Protein AF-A0A1M5KFP4-F1 (afdb_monomer_lite)

Radius of gyration: 15.13 Å; chains: 1; bounding box: 34×23×42 Å

Secondary structure (DSSP, 8-state):
--SS-HHHHHHHHHHHHHHHHTTT---HHHHHHHHHHHHHHHHHHHHHHHHHHHHHHHHH--

pLDDT: mean 85.38, std 12.46, range [49.53, 96.25]

Organism: NCBI:txid1123382

Structure (mmCIF, N/CA/C/O backbone):
data_AF-A0A1M5KFP4-F1
#
_entry.id   AF-A0A1M5KFP4-F1
#
loop_
_atom_site.group_PDB
_atom_site.id
_atom_site.type_symbol
_atom_site.label_atom_id
_atom_site.label_alt_id
_atom_site.label_comp_id
_atom_site.label_asym_id
_atom_site.label_entity_id
_atom_site.label_seq_id
_atom_site.pdbx_PDB_ins_code
_atom_site.Cartn_x
_atom_site.Cartn_y
_atom_site.Cartn_z
_atom_site.occupancy
_atom_site.B_iso_or_equiv
_atom_site.auth_seq_id
_atom_site.auth_comp_id
_atom_site.auth_asym_id
_atom_site.auth_atom_id
_atom_site.pdbx_PDB_model_num
ATOM 1 N N . MET A 1 1 ? -14.877 -3.455 18.302 1.00 49.53 1 MET A N 1
ATOM 2 C CA . MET A 1 1 ? -14.896 -2.977 16.907 1.00 49.53 1 MET A CA 1
ATOM 3 C C . MET A 1 1 ? -13.476 -3.111 16.397 1.00 49.53 1 MET A C 1
ATOM 5 O O . MET A 1 1 ? -12.610 -2.424 16.932 1.00 49.53 1 MET A O 1
ATOM 9 N N . GLU A 1 2 ? -13.223 -4.081 15.519 1.00 57.41 2 GLU A N 1
ATOM 10 C CA . GLU A 1 2 ? -11.895 -4.289 14.927 1.00 57.41 2 GLU A CA 1
ATOM 11 C C . GLU A 1 2 ? -11.467 -3.029 14.169 1.00 57.41 2 GLU A C 1
ATOM 13 O O . GLU A 1 2 ? -12.297 -2.351 13.565 1.00 57.41 2 GLU A O 1
ATOM 18 N N . ALA A 1 3 ? -10.192 -2.660 14.300 1.00 63.62 3 ALA A N 1
ATOM 19 C CA . ALA A 1 3 ? -9.669 -1.426 13.723 1.00 63.62 3 ALA A CA 1
ATOM 20 C C . ALA A 1 3 ? -9.552 -1.510 12.193 1.00 63.62 3 ALA A C 1
ATOM 22 O O . ALA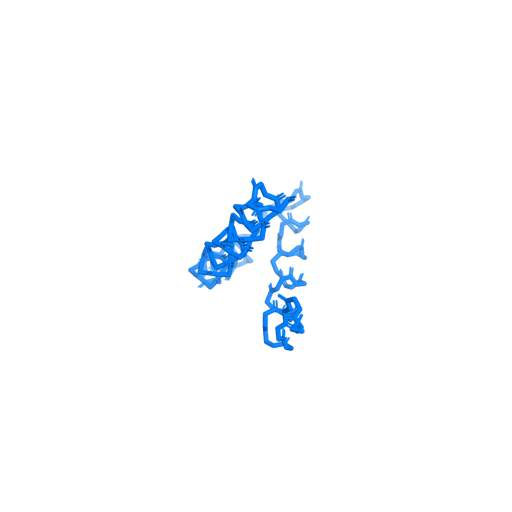 A 1 3 ? -9.759 -0.493 11.538 1.00 63.62 3 ALA A O 1
ATOM 23 N N . PHE A 1 4 ? -9.282 -2.705 11.654 1.00 77.94 4 PHE A N 1
ATOM 24 C CA . PHE A 1 4 ? -9.124 -2.995 10.227 1.00 77.94 4 PHE A CA 1
ATOM 25 C C . PHE A 1 4 ? -9.617 -4.412 9.928 1.00 77.94 4 PHE A C 1
ATOM 27 O O . PHE A 1 4 ? -9.475 -5.290 10.780 1.00 77.94 4 PHE A O 1
ATOM 34 N N . ASP A 1 5 ? -10.164 -4.625 8.732 1.00 88.75 5 ASP A N 1
ATOM 35 C CA . ASP A 1 5 ? -10.424 -5.970 8.214 1.00 88.75 5 ASP A CA 1
ATOM 36 C C . ASP A 1 5 ? -9.183 -6.555 7.510 1.00 88.75 5 ASP A C 1
ATOM 38 O O . ASP A 1 5 ? -8.207 -5.854 7.228 1.00 88.75 5 ASP A O 1
ATOM 42 N N . GLU A 1 6 ? -9.214 -7.856 7.222 1.00 92.94 6 GLU A N 1
ATOM 43 C CA . GLU A 1 6 ? -8.100 -8.576 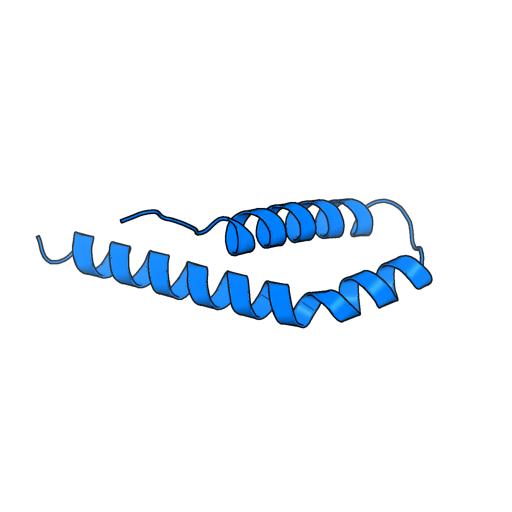6.594 1.00 92.94 6 GLU A CA 1
ATOM 44 C C . GLU A 1 6 ? -7.679 -7.969 5.244 1.00 92.94 6 GLU A C 1
ATOM 46 O O . GLU A 1 6 ? -6.485 -7.828 4.969 1.00 92.94 6 GLU A O 1
ATOM 51 N N . ALA A 1 7 ? -8.638 -7.549 4.415 1.00 92.56 7 ALA A N 1
ATOM 52 C CA . ALA A 1 7 ? -8.351 -6.976 3.103 1.00 92.56 7 ALA A CA 1
ATOM 53 C C . ALA A 1 7 ? -7.643 -5.617 3.228 1.00 92.56 7 ALA A C 1
ATOM 55 O O . ALA A 1 7 ? -6.693 -5.324 2.492 1.00 92.56 7 ALA A O 1
ATOM 56 N N . GLN A 1 8 ? -8.063 -4.804 4.196 1.00 93.19 8 GLN A N 1
ATOM 57 C CA . GLN A 1 8 ? -7.421 -3.539 4.535 1.00 93.19 8 GLN A CA 1
ATOM 58 C C . GLN A 1 8 ? -6.005 -3.753 5.072 1.00 93.19 8 GLN A C 1
ATOM 60 O O . GLN A 1 8 ? -5.092 -3.026 4.680 1.00 93.19 8 GLN A O 1
ATOM 65 N N . THR A 1 9 ? -5.794 -4.772 5.910 1.00 93.81 9 THR A N 1
ATOM 66 C CA . THR A 1 9 ? -4.461 -5.139 6.404 1.00 93.81 9 THR A CA 1
ATOM 67 C C . THR A 1 9 ? -3.526 -5.550 5.267 1.00 93.81 9 THR A C 1
ATOM 69 O O . THR A 1 9 ? -2.409 -5.040 5.192 1.00 93.81 9 THR A O 1
ATOM 72 N N . ILE A 1 10 ? -3.974 -6.410 4.349 1.00 95.81 10 ILE A N 1
ATOM 73 C CA . ILE A 1 10 ? -3.172 -6.835 3.188 1.00 95.81 10 ILE A CA 1
ATOM 74 C C . ILE A 1 10 ? -2.801 -5.628 2.317 1.00 95.81 10 ILE A C 1
ATOM 76 O O . ILE A 1 10 ? -1.641 -5.457 1.943 1.00 95.81 10 ILE A O 1
ATOM 80 N N . THR A 1 11 ? -3.771 -4.752 2.045 1.00 95.81 11 THR A N 1
ATOM 81 C CA . THR A 1 11 ? -3.556 -3.549 1.227 1.00 95.81 11 THR A CA 1
ATOM 82 C C . THR A 1 11 ? -2.555 -2.591 1.884 1.00 95.81 11 THR A C 1
ATOM 84 O O . THR A 1 11 ? -1.698 -2.029 1.204 1.00 95.81 11 THR A O 1
ATOM 87 N N . ALA A 1 12 ? -2.607 -2.436 3.210 1.00 94.75 12 ALA A N 1
ATOM 88 C CA . ALA A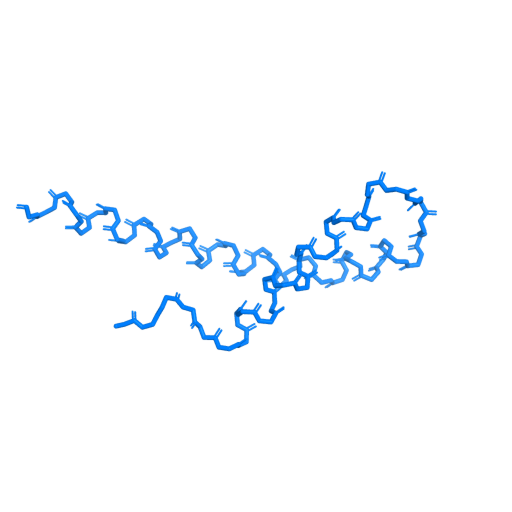 1 12 ? -1.677 -1.594 3.958 1.00 94.75 12 ALA A CA 1
ATOM 89 C C . ALA A 1 12 ? -0.232 -2.110 3.938 1.00 94.75 12 ALA A C 1
ATOM 91 O O . ALA A 1 12 ? 0.711 -1.319 3.829 1.00 94.75 12 ALA A O 1
ATOM 92 N N . LEU A 1 13 ? -0.057 -3.430 4.045 1.00 95.56 13 LEU A N 1
ATOM 93 C CA . LEU A 1 13 ? 1.256 -4.066 3.955 1.00 95.56 13 LEU A CA 1
ATOM 94 C C . LEU A 1 13 ? 1.850 -3.856 2.558 1.00 95.56 13 LEU A C 1
ATOM 96 O O . LEU A 1 13 ? 2.962 -3.347 2.445 1.00 95.56 13 LEU A O 1
ATOM 100 N N . GLN A 1 14 ? 1.064 -4.109 1.506 1.00 96.25 14 GLN A N 1
ATOM 101 C CA . GLN A 1 14 ? 1.504 -3.899 0.124 1.00 96.25 14 GLN A CA 1
ATOM 102 C C . GLN A 1 14 ? 1.871 -2.433 -0.162 1.00 96.25 14 GLN A C 1
ATOM 104 O O . GLN A 1 14 ? 2.870 -2.165 -0.827 1.00 96.25 14 GLN A O 1
ATOM 109 N N . MET A 1 15 ? 1.101 -1.475 0.365 1.00 95.25 15 MET A N 1
ATOM 110 C CA . MET A 1 15 ? 1.414 -0.046 0.254 1.00 95.25 15 MET A CA 1
ATOM 111 C C . MET A 1 15 ? 2.752 0.300 0.924 1.00 95.25 15 MET A C 1
ATOM 113 O O . MET A 1 15 ? 3.535 1.077 0.380 1.00 95.25 15 MET A O 1
ATOM 117 N N . THR A 1 16 ? 3.022 -0.278 2.097 1.00 94.06 16 THR A N 1
ATOM 118 C CA . THR A 1 16 ? 4.276 -0.059 2.833 1.00 94.06 16 THR A CA 1
ATOM 119 C C . THR A 1 16 ? 5.473 -0.609 2.058 1.00 94.06 16 THR A C 1
ATOM 121 O O . THR A 1 16 ? 6.493 0.072 1.934 1.00 94.06 16 THR A O 1
ATOM 124 N N . ASP A 1 17 ? 5.329 -1.798 1.477 1.00 92.88 17 ASP A N 1
ATOM 125 C CA . ASP A 1 17 ? 6.357 -2.416 0.640 1.00 92.88 17 ASP A CA 1
ATOM 126 C C . ASP A 1 17 ? 6.620 -1.605 -0.636 1.00 92.88 17 ASP A C 1
ATOM 128 O O . ASP A 1 17 ? 7.773 -1.316 -0.960 1.00 92.88 17 ASP A O 1
ATOM 132 N N . ASP A 1 18 ? 5.567 -1.158 -1.324 1.00 92.62 18 ASP A N 1
ATOM 133 C CA . ASP A 1 18 ? 5.688 -0.320 -2.520 1.00 92.62 18 ASP A CA 1
ATOM 134 C C . ASP A 1 18 ? 6.410 1.004 -2.219 1.00 92.62 18 ASP A C 1
ATOM 136 O O . ASP A 1 18 ? 7.299 1.402 -2.973 1.00 92.62 18 ASP A O 1
ATOM 140 N N . CYS A 1 19 ? 6.101 1.660 -1.093 1.00 86.94 19 CYS A N 1
ATOM 141 C CA . CYS A 1 19 ? 6.824 2.851 -0.639 1.00 86.94 19 CYS A CA 1
ATOM 142 C C . CYS A 1 19 ? 8.326 2.573 -0.475 1.00 86.94 19 CYS A C 1
ATOM 144 O O . CYS A 1 19 ? 9.147 3.338 -0.985 1.00 86.94 19 CYS A O 1
ATOM 146 N N . ASN A 1 20 ? 8.694 1.458 0.162 1.00 86.12 20 ASN A N 1
ATOM 147 C CA . ASN A 1 20 ? 10.095 1.065 0.350 1.00 86.12 20 ASN A CA 1
ATOM 148 C C . ASN A 1 20 ? 10.826 0.834 -0.985 1.00 86.12 20 ASN A C 1
ATOM 150 O O . ASN A 1 20 ? 12.007 1.166 -1.120 1.00 86.12 20 ASN A O 1
ATOM 154 N N . LEU A 1 21 ? 10.125 0.31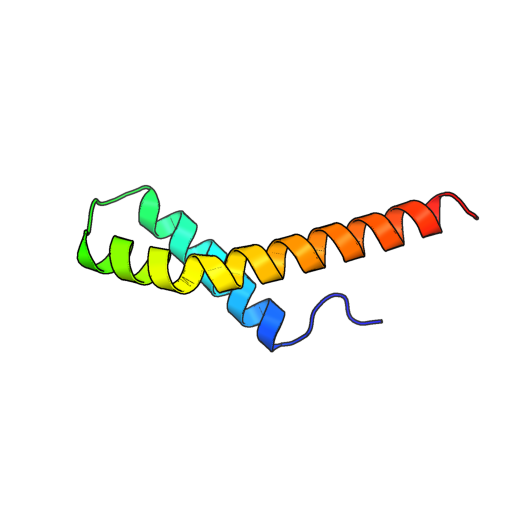1 -1.994 1.00 84.06 21 LEU A N 1
ATOM 155 C CA . LEU A 1 21 ? 10.687 0.040 -3.318 1.00 84.06 21 LEU A CA 1
ATOM 156 C C . LEU A 1 21 ? 10.975 1.313 -4.132 1.00 84.06 21 LEU A C 1
ATOM 158 O O . LEU A 1 21 ? 11.884 1.310 -4.963 1.00 84.06 21 LEU A O 1
ATOM 162 N N . THR A 1 22 ? 10.265 2.418 -3.877 1.00 77.94 22 THR A N 1
ATOM 163 C CA . THR A 1 22 ? 10.486 3.691 -4.595 1.00 77.94 22 THR A CA 1
ATOM 164 C C . THR A 1 22 ? 11.772 4.433 -4.209 1.00 77.94 22 THR A C 1
ATOM 166 O O . THR A 1 22 ? 12.178 5.353 -4.918 1.00 77.94 22 THR A O 1
ATOM 169 N N . VAL A 1 23 ? 12.446 4.035 -3.124 1.00 71.44 23 VAL A N 1
ATOM 170 C CA . VAL A 1 23 ? 13.587 4.778 -2.552 1.00 71.44 23 VAL A CA 1
ATOM 171 C C . VAL A 1 23 ? 14.937 4.382 -3.168 1.00 71.44 23 VAL A C 1
ATOM 173 O O . VAL A 1 23 ? 15.872 5.182 -3.160 1.00 71.44 23 VAL A O 1
ATOM 176 N N . HIS A 1 24 ? 15.068 3.171 -3.721 1.00 62.47 24 HIS A N 1
ATOM 177 C CA . HIS A 1 24 ? 16.395 2.584 -3.957 1.00 62.47 24 HIS A CA 1
ATOM 178 C C . HIS A 1 24 ? 16.738 2.238 -5.413 1.00 62.47 24 HIS A C 1
ATOM 180 O O . HIS A 1 24 ? 17.917 2.048 -5.712 1.00 62.47 24 HIS A O 1
ATOM 186 N N . THR A 1 25 ? 15.786 2.169 -6.353 1.00 63.78 25 THR A N 1
ATOM 187 C CA . THR A 1 25 ? 16.088 1.889 -7.774 1.00 63.78 25 THR A CA 1
ATOM 188 C C . THR A 1 25 ? 14.973 2.385 -8.693 1.00 63.78 25 THR A C 1
ATOM 190 O O . THR A 1 25 ? 13.809 2.053 -8.487 1.00 63.78 25 THR A O 1
ATOM 193 N N . TYR A 1 26 ? 15.313 3.133 -9.749 1.00 72.56 26 TYR A N 1
ATOM 194 C CA . TYR A 1 26 ? 14.337 3.449 -10.795 1.00 72.56 26 TYR A CA 1
ATOM 195 C C . TYR A 1 26 ? 14.075 2.203 -11.650 1.00 72.56 26 TYR A C 1
ATOM 197 O O . TYR A 1 26 ? 14.917 1.792 -12.447 1.00 72.56 26 TYR A O 1
ATOM 205 N N . ASN A 1 27 ? 12.897 1.608 -11.474 1.00 88.38 27 ASN A N 1
ATOM 206 C CA . ASN A 1 27 ? 12.369 0.530 -12.300 1.00 88.38 27 ASN A CA 1
ATOM 207 C C . ASN A 1 27 ? 11.019 0.987 -12.871 1.00 88.38 27 ASN A C 1
ATOM 209 O O . ASN A 1 27 ? 10.028 1.051 -12.149 1.00 88.38 27 ASN A O 1
ATOM 213 N N . GLU A 1 28 ? 10.981 1.331 -14.162 1.00 89.19 28 GLU A N 1
ATOM 214 C CA . GLU A 1 28 ? 9.783 1.889 -14.808 1.00 89.19 28 GLU A CA 1
ATOM 215 C C . GLU A 1 28 ? 8.601 0.906 -14.817 1.00 89.19 28 GLU A C 1
ATOM 217 O O . GLU A 1 28 ? 7.455 1.318 -14.633 1.00 89.19 28 GLU A O 1
ATOM 222 N N . ALA A 1 29 ? 8.866 -0.390 -15.009 1.00 91.81 29 ALA A N 1
ATOM 223 C CA . ALA A 1 29 ? 7.820 -1.411 -14.982 1.00 91.81 29 ALA A CA 1
ATOM 224 C C . ALA A 1 29 ? 7.176 -1.475 -13.592 1.00 91.81 29 ALA A C 1
ATOM 226 O O . ALA A 1 29 ? 5.957 -1.370 -13.468 1.00 91.81 29 ALA A O 1
ATOM 227 N N . LEU A 1 30 ? 8.006 -1.513 -12.549 1.00 90.25 30 LEU A N 1
ATOM 228 C CA . LEU A 1 30 ? 7.547 -1.467 -11.165 1.00 90.25 30 LEU A CA 1
ATOM 229 C C . LEU A 1 30 ? 6.805 -0.160 -10.852 1.00 90.25 30 LEU A C 1
ATOM 231 O O . LEU A 1 30 ? 5.757 -0.187 -10.219 1.00 90.25 30 LEU A O 1
ATOM 235 N N . ALA A 1 31 ? 7.292 0.984 -11.338 1.00 89.69 31 ALA A N 1
ATOM 236 C CA . ALA A 1 31 ? 6.623 2.268 -11.146 1.00 89.69 31 ALA A CA 1
ATOM 237 C C . ALA A 1 31 ? 5.212 2.286 -11.762 1.00 89.69 31 ALA A C 1
ATOM 239 O O . ALA A 1 31 ? 4.280 2.794 -11.139 1.00 89.69 31 ALA A O 1
ATOM 240 N N . LYS A 1 32 ? 5.027 1.698 -12.953 1.00 93.38 32 LYS A N 1
ATOM 241 C CA . LYS A 1 32 ? 3.703 1.551 -13.587 1.00 93.38 32 LYS A CA 1
ATOM 242 C C . LYS A 1 32 ? 2.779 0.640 -12.783 1.00 93.38 32 LYS A C 1
ATOM 244 O O . LYS A 1 32 ? 1.595 0.944 -12.650 1.00 93.38 32 LYS A O 1
ATOM 249 N N . GLU A 1 33 ? 3.307 -0.446 -12.230 1.00 94.06 33 GLU A N 1
ATOM 250 C CA . GLU A 1 33 ? 2.541 -1.350 -11.371 1.00 94.06 33 GLU A CA 1
ATOM 251 C C . GLU A 1 33 ? 2.099 -0.674 -10.066 1.00 94.06 33 GLU A C 1
ATOM 253 O O . GLU A 1 33 ? 0.916 -0.727 -9.725 1.00 94.06 33 GLU A O 1
ATOM 258 N N . ILE A 1 34 ? 3.014 0.017 -9.375 1.00 93.19 34 ILE A N 1
ATOM 259 C CA . ILE A 1 34 ? 2.719 0.789 -8.157 1.00 93.19 34 ILE A CA 1
ATOM 260 C C . ILE A 1 34 ? 1.675 1.871 -8.458 1.00 93.19 34 ILE A C 1
ATOM 262 O O . ILE A 1 34 ? 0.698 2.019 -7.724 1.00 93.19 34 ILE A O 1
ATOM 266 N N . TYR A 1 35 ? 1.829 2.589 -9.574 1.00 93.06 35 TYR A N 1
ATOM 267 C CA . TYR A 1 35 ? 0.856 3.592 -10.006 1.00 93.06 35 TYR A CA 1
ATOM 268 C C . TYR A 1 35 ? -0.546 2.990 -10.200 1.00 93.06 35 TYR A C 1
ATOM 270 O O . TYR A 1 35 ? -1.535 3.583 -9.771 1.00 93.06 35 TYR A O 1
ATOM 278 N N . GLY A 1 36 ? -0.642 1.785 -10.773 1.00 95.06 36 GLY A N 1
ATOM 279 C CA . GLY A 1 36 ? -1.910 1.069 -10.930 1.00 95.06 36 GLY A CA 1
ATOM 280 C C . GLY A 1 36 ? -2.607 0.733 -9.605 1.00 95.06 36 GLY A C 1
ATOM 281 O O . GLY A 1 36 ? -3.838 0.740 -9.550 1.00 95.06 36 GLY A O 1
ATOM 282 N N . ARG A 1 37 ? -1.835 0.495 -8.536 1.00 95.88 37 ARG A N 1
ATOM 283 C CA . ARG A 1 37 ? -2.337 0.205 -7.179 1.00 95.88 37 ARG A CA 1
ATOM 284 C C . ARG A 1 37 ? -2.694 1.460 -6.376 1.00 95.88 37 ARG A C 1
ATOM 286 O O . ARG A 1 37 ? -3.443 1.386 -5.405 1.00 95.88 37 ARG A O 1
ATOM 293 N N . MET A 1 38 ? -2.231 2.637 -6.801 1.00 93.94 38 MET A N 1
ATOM 294 C CA . MET A 1 38 ? -2.343 3.873 -6.020 1.00 93.94 38 MET A CA 1
ATOM 295 C C . MET A 1 38 ? -3.788 4.290 -5.710 1.00 93.94 38 MET A C 1
ATOM 297 O O . MET A 1 38 ? -4.050 4.852 -4.648 1.00 93.94 38 MET A O 1
ATOM 301 N N . LYS A 1 39 ? -4.744 3.975 -6.593 1.00 93.31 39 LYS A N 1
ATOM 302 C CA . LYS A 1 39 ? -6.176 4.230 -6.349 1.00 93.31 39 LYS A CA 1
ATOM 303 C C . LYS A 1 39 ? -6.695 3.501 -5.099 1.00 93.31 39 LYS A C 1
ATOM 305 O O . LYS A 1 39 ? -7.486 4.068 -4.349 1.00 93.31 39 LYS A O 1
ATOM 310 N N . ASP A 1 40 ? -6.220 2.279 -4.862 1.00 94.88 40 ASP A N 1
ATOM 311 C CA . ASP A 1 40 ? -6.686 1.425 -3.771 1.00 94.88 40 ASP A CA 1
ATOM 312 C C . ASP A 1 40 ? -6.059 1.901 -2.452 1.00 94.88 40 ASP A C 1
ATOM 314 O O . ASP A 1 40 ? -6.729 1.974 -1.423 1.00 94.88 40 ASP A O 1
ATOM 318 N N . TYR A 1 41 ? -4.806 2.366 -2.511 1.00 96.06 41 TYR A N 1
ATOM 319 C CA . TYR A 1 41 ? -4.110 2.995 -1.385 1.00 96.06 41 TYR A CA 1
ATOM 320 C C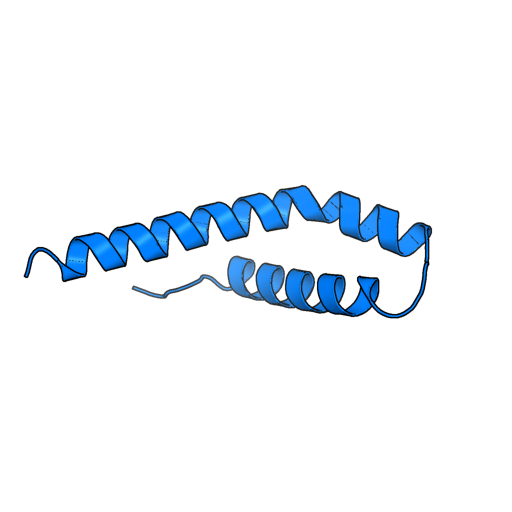 . TYR A 1 41 ? -4.771 4.299 -0.942 1.00 96.06 41 TYR A C 1
ATOM 322 O O . TYR A 1 41 ? -4.963 4.518 0.252 1.00 96.06 41 TYR A O 1
ATOM 330 N N . VAL A 1 42 ? -5.168 5.155 -1.888 1.00 95.56 42 VAL A N 1
ATOM 331 C CA . VAL A 1 42 ? -5.890 6.399 -1.575 1.00 95.56 42 VAL A CA 1
ATOM 332 C C . VAL A 1 42 ? -7.227 6.096 -0.901 1.00 95.56 42 VAL A C 1
ATOM 334 O O . VAL A 1 42 ? -7.554 6.728 0.104 1.00 95.56 42 VAL A O 1
ATOM 337 N N . GLY A 1 43 ? -7.977 5.111 -1.407 1.00 94.31 43 GLY A N 1
ATOM 338 C CA . GLY A 1 43 ? -9.230 4.677 -0.789 1.00 94.31 43 GLY A CA 1
ATOM 339 C C . GLY A 1 43 ? -9.034 4.180 0.646 1.00 94.31 43 GLY A C 1
ATOM 340 O O . GLY A 1 43 ? -9.759 4.602 1.549 1.00 94.31 43 GLY A O 1
ATOM 341 N N . LEU A 1 44 ? -8.013 3.347 0.868 1.00 94.75 44 LEU A N 1
ATOM 342 C CA . LEU A 1 44 ? -7.660 2.839 2.193 1.00 94.75 44 LEU A CA 1
ATOM 343 C C . LEU A 1 44 ? -7.287 3.969 3.165 1.00 94.75 44 LEU A C 1
ATOM 345 O O . LEU A 1 44 ? -7.834 4.038 4.265 1.00 94.75 44 LEU A O 1
ATOM 349 N N . MET A 1 45 ? -6.395 4.878 2.760 1.00 94.31 45 MET A N 1
ATOM 350 C CA . MET A 1 45 ? -5.949 5.991 3.606 1.00 94.31 45 MET A CA 1
ATOM 351 C C . MET A 1 45 ? -7.093 6.942 3.960 1.00 94.31 45 MET A C 1
ATOM 353 O O . MET A 1 45 ? -7.202 7.364 5.110 1.00 94.31 45 MET A O 1
ATOM 357 N N . ALA A 1 46 ? -7.972 7.253 3.003 1.00 94.25 46 ALA A N 1
ATOM 358 C CA . ALA A 1 46 ? -9.141 8.090 3.255 1.00 94.25 46 ALA A CA 1
ATOM 359 C C . ALA A 1 46 ? -10.080 7.450 4.290 1.00 94.25 46 ALA A C 1
ATOM 361 O O . ALA A 1 46 ? -10.531 8.120 5.220 1.00 94.25 46 ALA A O 1
ATOM 362 N N . PHE A 1 47 ? -10.327 6.140 4.172 1.00 91.94 47 PHE A N 1
ATOM 363 C CA . PHE A 1 47 ? -11.123 5.399 5.148 1.00 91.94 47 PHE A CA 1
ATOM 364 C C . PHE A 1 47 ? -10.480 5.412 6.544 1.00 91.94 47 PHE A C 1
ATOM 366 O O . PHE A 1 47 ? -11.171 5.623 7.542 1.00 91.94 47 PHE A O 1
ATOM 373 N N . TRP A 1 48 ? -9.160 5.234 6.633 1.00 91.69 48 TRP A N 1
ATOM 374 C CA . TRP A 1 48 ? -8.443 5.264 7.910 1.00 91.69 48 TRP A CA 1
ATOM 375 C C . TRP A 1 48 ? -8.475 6.635 8.578 1.00 91.69 48 TRP A C 1
ATOM 377 O O . TRP A 1 48 ? -8.753 6.703 9.774 1.00 91.69 48 TRP A O 1
ATOM 387 N N . ILE A 1 49 ? -8.252 7.718 7.826 1.00 92.50 49 ILE A N 1
ATOM 388 C CA . ILE A 1 49 ? -8.356 9.091 8.345 1.00 92.50 49 ILE A CA 1
ATOM 389 C C . ILE A 1 49 ? -9.753 9.323 8.921 1.00 92.50 49 ILE A C 1
ATOM 391 O O . ILE A 1 49 ? -9.868 9.700 10.084 1.00 92.50 49 ILE A O 1
ATOM 395 N N . MET A 1 50 ? -10.803 8.984 8.168 1.00 91.44 50 MET A N 1
ATOM 396 C CA . MET A 1 50 ? -12.189 9.088 8.634 1.00 91.44 50 MET A CA 1
ATOM 397 C C . MET A 1 50 ? -12.404 8.325 9.953 1.00 91.44 50 MET A C 1
ATOM 399 O O . MET A 1 50 ? -12.998 8.853 10.890 1.00 91.44 50 MET A O 1
ATOM 403 N N . LYS A 1 51 ? -11.888 7.094 10.074 1.00 88.19 51 LYS A N 1
ATOM 404 C CA . LYS A 1 51 ? -12.019 6.287 11.302 1.00 88.19 51 LYS A CA 1
ATOM 405 C C . LYS A 1 51 ? -11.242 6.853 12.489 1.00 88.19 51 LYS A C 1
ATOM 407 O O . LYS A 1 51 ? -11.699 6.740 13.630 1.00 88.19 51 LYS A O 1
ATOM 412 N N . ILE A 1 52 ? -10.071 7.433 12.243 1.00 88.25 52 ILE A N 1
ATOM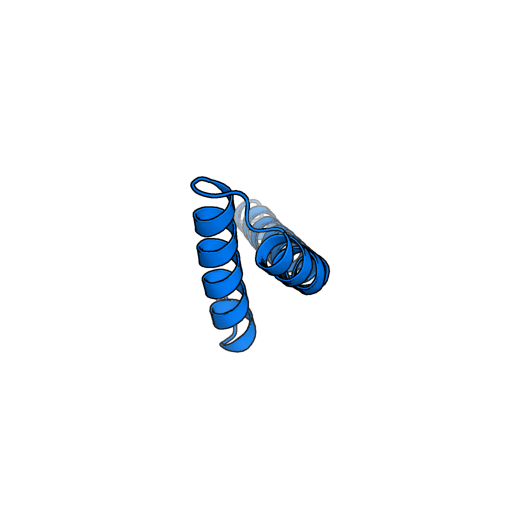 413 C CA . ILE A 1 52 ? -9.269 8.107 13.269 1.00 88.25 52 ILE A CA 1
ATOM 414 C C . ILE A 1 52 ? -10.002 9.362 13.755 1.00 88.25 52 ILE A C 1
ATOM 416 O O . ILE A 1 52 ? -10.136 9.549 14.963 1.00 88.25 52 ILE A O 1
ATOM 420 N N . GLU A 1 53 ? -10.542 10.167 12.841 1.00 88.25 53 GLU A N 1
ATOM 421 C CA . GLU A 1 53 ? -11.320 11.368 13.160 1.00 88.25 53 GLU A CA 1
ATOM 422 C C . GLU A 1 53 ? -12.599 11.036 13.943 1.00 88.25 53 GLU A C 1
ATOM 424 O O . GLU A 1 53 ? -12.868 11.664 14.967 1.00 88.25 53 GLU A O 1
ATOM 429 N N . GLU A 1 54 ? -13.348 10.000 13.542 1.00 86.81 54 GLU A N 1
ATOM 430 C CA . GLU A 1 54 ? -14.511 9.494 14.290 1.00 86.81 54 GLU A CA 1
ATOM 431 C C . GLU A 1 54 ? -14.145 9.159 15.747 1.00 86.81 54 GLU A C 1
ATOM 433 O O . GLU A 1 54 ? -14.850 9.543 16.684 1.00 86.81 54 GLU A O 1
ATOM 438 N N . LYS A 1 55 ? -13.023 8.455 15.955 1.00 77.75 55 LYS A N 1
ATOM 439 C CA . LYS A 1 55 ? -12.537 8.102 17.297 1.00 77.75 55 LYS A CA 1
ATOM 440 C C . LYS A 1 55 ? -12.076 9.323 18.084 1.00 77.75 55 LYS A C 1
ATOM 442 O O . LYS A 1 55 ? -12.324 9.381 19.286 1.00 77.75 55 LYS A O 1
ATOM 447 N N . GLN A 1 56 ? -11.418 10.278 17.433 1.00 74.50 56 GLN A N 1
ATOM 448 C CA . GLN A 1 56 ? -10.969 11.511 18.066 1.00 74.50 56 GLN A CA 1
ATOM 449 C C . GLN A 1 56 ? -12.165 12.334 18.555 1.00 74.50 56 GLN A C 1
ATOM 451 O O . GLN A 1 56 ? -12.176 12.742 19.711 1.00 74.50 56 GLN A O 1
ATOM 456 N N . ILE A 1 57 ? -13.198 12.512 17.725 1.00 72.69 57 ILE A N 1
ATOM 457 C CA . ILE A 1 57 ? -14.436 13.209 18.105 1.00 72.69 57 ILE A CA 1
ATOM 458 C C . ILE A 1 57 ? -15.125 12.491 19.266 1.00 72.69 57 ILE A C 1
ATOM 460 O O . ILE A 1 57 ? -15.520 13.138 20.233 1.00 72.69 57 ILE A O 1
ATOM 464 N N . ALA A 1 58 ? -15.228 11.160 19.205 1.00 69.56 58 ALA A N 1
ATOM 465 C CA . ALA A 1 58 ? -15.805 10.383 20.295 1.00 69.56 58 ALA A CA 1
ATOM 466 C C . ALA A 1 58 ? -15.042 10.597 21.613 1.00 69.56 58 ALA A C 1
ATOM 468 O O . ALA A 1 58 ? -15.676 10.738 22.647 1.00 69.56 58 ALA A O 1
ATOM 469 N N . LEU A 1 59 ? -13.710 10.696 21.584 1.00 66.00 59 LEU A N 1
ATOM 470 C CA . LEU A 1 59 ? -12.889 10.927 22.778 1.00 66.00 59 LEU A CA 1
ATOM 471 C C . LEU A 1 59 ? -13.088 12.319 23.409 1.00 66.00 59 LEU A C 1
ATOM 473 O O . LEU A 1 59 ? -12.823 12.477 24.592 1.00 66.00 59 LEU A O 1
ATOM 477 N N . PHE A 1 60 ? -13.548 13.317 22.646 1.00 68.88 60 PHE A N 1
ATOM 478 C CA . PHE A 1 60 ? -13.830 14.671 23.147 1.00 68.88 60 PHE A CA 1
ATOM 479 C C . PHE A 1 60 ? -15.255 14.848 23.702 1.00 68.88 60 PHE A C 1
ATOM 481 O O . PHE A 1 60 ? -15.558 15.901 24.262 1.00 68.88 60 PHE A O 1
ATOM 488 N N . LEU A 1 61 ? -16.139 13.859 23.530 1.00 61.25 61 LEU A N 1
ATOM 489 C CA . LEU A 1 61 ? -17.546 13.909 23.958 1.00 61.25 61 LEU A CA 1
ATOM 490 C C . LEU A 1 61 ? -17.828 13.133 25.261 1.00 61.25 61 LEU A C 1
ATOM 492 O O . LEU A 1 61 ? -18.992 13.003 25.647 1.00 61.25 61 LEU A O 1
ATOM 496 N N . PHE A 1 62 ? -16.784 12.659 25.945 1.00 50.62 62 PHE A N 1
ATOM 497 C CA . PHE A 1 62 ? -16.822 12.045 27.279 1.00 50.62 62 PHE A CA 1
ATOM 498 C C . PHE A 1 62 ? -15.762 12.692 28.175 1.00 50.62 62 PHE A C 1
ATOM 500 O O . PHE A 1 62 ? -15.967 12.684 29.409 1.00 50.62 62 PHE A O 1
#

Foldseek 3Di:
DDLDDPVLVVLVVVLVVLVVVVPPDDDPVSVVVNVVSVVVVVVSVVVNVVSVVVVVVVVVVD

InterPro domains:
  IPR010235 Probable ribonuclease HepT [PF08780] (11-52)

Sequence (62 aa):
MEAFDEAQTITALQMTDDCNLTVHTYNEALAKEIYGRMKDYVGLMAFWIMKIEEKQIALFLF